Protein AF-A0A9C9TFP2-F1 (afdb_monomer_lite)

Secondary structure (DSSP, 8-state):
-----TT-THHHHHHHTTTHHHHHHHHHTT---SS-HHHHSPPPTTS--

InterPro domains:
  IPR014937 Protein of unknown function DUF1810 [PF08837] (6-49)
  IPR036287 Rv1873-like superfamily [G3DSA:1.25.40.380] (1-49)
  IPR036287 Rv1873-like superfamily [SSF140736] (5-49)

Foldseek 3Di:
DPPDPVPPLVVLVVLCVVCVVVVVVCVVVVHDDDDCCCSVPNDPPPPPD

Radius of gyration: 13.15 Å; chains: 1; bounding box: 30×22×34 Å

pLDDT: mean 90.53, std 10.91, range [51.53, 98.25]

Organism: NCBI:txid182270

Sequence (49 aa):
MEATDPFDLARFVKAQAPVFDTVVDELSAGQKRGHWMWFIFPQLRGLGR

Structure (mmCIF, N/CA/C/O backbone):
data_AF-A0A9C9TFP2-F1
#
_entry.id   AF-A0A9C9TFP2-F1
#
loop_
_atom_site.group_PDB
_atom_site.id
_atom_site.type_symbol
_atom_site.label_atom_id
_atom_site.label_alt_id
_atom_site.label_comp_id
_atom_site.label_asym_id
_atom_site.label_entity_id
_atom_site.label_seq_id
_atom_site.pdbx_PDB_ins_code
_atom_site.Cartn_x
_atom_site.Cartn_y
_atom_site.Cartn_z
_atom_site.occupancy
_atom_site.B_iso_or_equiv
_atom_site.auth_seq_id
_atom_site.auth_comp_id
_atom_site.auth_asym_id
_atom_site.auth_atom_id
_atom_site.pdbx_PDB_model_num
ATOM 1 N N . MET A 1 1 ? 3.178 -13.790 -19.882 1.00 51.53 1 MET A N 1
ATOM 2 C CA . MET A 1 1 ? 4.108 -12.713 -20.264 1.00 51.53 1 MET A CA 1
ATOM 3 C C . MET A 1 1 ? 3.548 -11.443 -19.661 1.00 51.53 1 MET A C 1
ATOM 5 O O . MET A 1 1 ? 2.664 -10.848 -20.258 1.00 51.53 1 MET A O 1
ATOM 9 N N . GLU A 1 2 ? 3.960 -11.108 -18.438 1.00 60.41 2 GLU A N 1
ATOM 10 C CA . GLU A 1 2 ? 3.758 -9.745 -17.935 1.00 60.41 2 GLU A CA 1
ATOM 11 C C . GLU A 1 2 ? 4.592 -8.851 -18.849 1.00 60.41 2 GLU A C 1
ATOM 13 O O . GLU A 1 2 ? 5.809 -9.031 -18.961 1.00 60.41 2 GLU A O 1
ATOM 18 N N . ALA A 1 3 ? 3.904 -8.012 -19.619 1.00 65.00 3 ALA A N 1
ATOM 19 C CA . ALA A 1 3 ? 4.526 -7.006 -20.457 1.00 65.00 3 ALA A CA 1
ATOM 20 C C . ALA A 1 3 ? 5.500 -6.213 -19.583 1.00 65.00 3 ALA A C 1
ATOM 22 O O . ALA A 1 3 ? 5.117 -5.769 -18.510 1.00 65.00 3 ALA A O 1
ATOM 23 N N . THR A 1 4 ? 6.753 -6.135 -20.028 1.00 76.38 4 THR A N 1
ATOM 24 C CA . THR A 1 4 ? 7.890 -5.412 -19.448 1.00 76.38 4 THR A CA 1
ATOM 25 C C . THR A 1 4 ? 7.535 -4.606 -18.186 1.00 76.38 4 THR A C 1
ATOM 27 O O . THR A 1 4 ? 6.982 -3.515 -18.301 1.00 76.38 4 THR A O 1
ATOM 30 N N . ASP A 1 5 ? 7.872 -5.122 -16.996 1.00 86.31 5 ASP A N 1
ATOM 31 C CA . ASP A 1 5 ? 7.845 -4.373 -15.726 1.00 86.31 5 ASP A CA 1
ATOM 32 C C . ASP A 1 5 ? 9.270 -3.884 -15.402 1.00 86.31 5 ASP A C 1
ATOM 34 O O . ASP A 1 5 ? 9.934 -4.421 -14.510 1.00 86.31 5 ASP A O 1
ATOM 38 N N . PRO A 1 6 ? 9.813 -2.900 -16.152 1.00 92.56 6 PRO A N 1
ATOM 39 C CA . PRO A 1 6 ? 11.193 -2.450 -15.977 1.00 92.56 6 PRO A CA 1
ATOM 40 C C . PRO A 1 6 ? 11.424 -1.801 -14.608 1.00 92.56 6 PRO A C 1
ATOM 42 O O . PRO A 1 6 ? 12.569 -1.573 -14.219 1.00 92.56 6 PRO A O 1
ATOM 45 N N . PHE A 1 7 ? 10.347 -1.480 -13.888 1.00 92.88 7 PHE A N 1
ATOM 46 C CA . PHE A 1 7 ? 10.390 -0.820 -12.596 1.00 92.88 7 PHE A CA 1
ATOM 47 C C . PHE A 1 7 ? 10.018 -1.737 -11.436 1.00 92.88 7 PHE A C 1
ATOM 49 O O . PHE A 1 7 ? 10.030 -1.235 -10.316 1.00 92.88 7 PHE A O 1
ATOM 56 N N . ASP A 1 8 ? 9.725 -3.022 -11.664 1.00 92.94 8 ASP A N 1
ATOM 57 C CA . ASP A 1 8 ? 9.306 -4.005 -10.650 1.00 92.94 8 ASP A CA 1
ATOM 58 C C . ASP A 1 8 ? 8.100 -3.535 -9.803 1.00 92.94 8 ASP A C 1
ATOM 60 O O . ASP A 1 8 ? 8.055 -3.714 -8.582 1.00 92.94 8 ASP A O 1
ATOM 64 N N . LEU A 1 9 ? 7.130 -2.834 -10.402 1.00 93.94 9 LEU A N 1
ATOM 65 C CA . LEU A 1 9 ? 5.976 -2.273 -9.686 1.00 93.94 9 LEU A CA 1
ATOM 66 C C . LEU A 1 9 ? 5.123 -3.348 -9.002 1.00 93.94 9 LEU A C 1
ATOM 68 O O . LEU A 1 9 ? 4.502 -3.068 -7.971 1.00 93.94 9 LEU A O 1
ATOM 72 N N . ALA A 1 10 ? 5.155 -4.587 -9.502 1.00 95.12 10 ALA A N 1
ATOM 73 C CA . ALA A 1 10 ? 4.479 -5.722 -8.882 1.00 95.12 10 ALA A CA 1
ATOM 74 C C . ALA A 1 10 ? 4.896 -5.949 -7.415 1.00 95.12 10 ALA A C 1
ATOM 76 O O . ALA A 1 10 ? 4.110 -6.488 -6.629 1.00 95.12 10 ALA A O 1
ATOM 77 N N . ARG A 1 11 ? 6.094 -5.505 -7.002 1.00 93.88 11 ARG A N 1
ATOM 78 C CA . ARG A 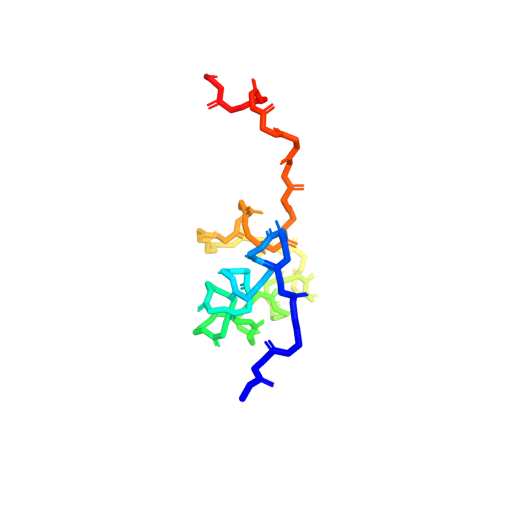1 11 ? 6.531 -5.575 -5.597 1.00 93.88 11 ARG A CA 1
ATOM 79 C C . ARG A 1 11 ? 5.602 -4.818 -4.646 1.00 93.88 11 ARG A C 1
ATOM 81 O O . ARG A 1 11 ? 5.394 -5.268 -3.523 1.00 93.88 11 ARG A O 1
ATOM 88 N N . PHE A 1 12 ? 5.031 -3.693 -5.085 1.00 95.25 12 PHE A N 1
ATOM 89 C CA . PHE A 1 12 ? 4.112 -2.912 -4.260 1.00 95.25 12 PHE A CA 1
ATOM 90 C C . PHE A 1 12 ? 2.786 -3.638 -4.116 1.00 95.25 12 PHE A C 1
ATOM 92 O O . PHE A 1 12 ? 2.324 -3.823 -2.999 1.00 95.25 12 PHE A O 1
ATOM 99 N N . VAL A 1 13 ? 2.232 -4.140 -5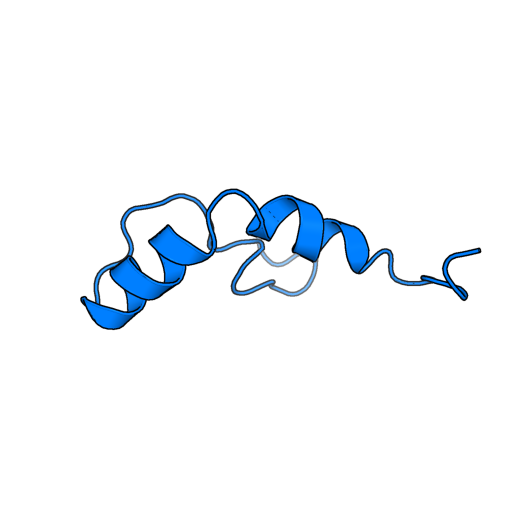.221 1.00 95.31 13 VAL A N 1
ATOM 100 C CA . VAL A 1 13 ? 0.975 -4.901 -5.211 1.00 95.31 13 VAL A CA 1
ATOM 101 C C . VAL A 1 13 ? 1.082 -6.108 -4.278 1.00 95.31 13 VAL A C 1
ATOM 103 O O . VAL A 1 13 ? 0.217 -6.316 -3.431 1.00 95.31 13 VAL A O 1
ATOM 106 N N . LYS A 1 14 ? 2.187 -6.861 -4.357 1.00 96.19 14 LYS A N 1
ATOM 107 C CA . LYS A 1 14 ? 2.439 -8.008 -3.471 1.00 96.19 14 LYS A CA 1
ATOM 108 C C . LYS A 1 14 ? 2.535 -7.612 -1.994 1.00 96.19 14 LYS A C 1
ATOM 110 O O . LYS A 1 14 ? 2.019 -8.335 -1.149 1.00 96.19 14 LYS A O 1
ATOM 115 N N . ALA A 1 15 ? 3.178 -6.486 -1.677 1.00 95.19 15 ALA A N 1
ATOM 116 C CA . ALA A 1 15 ? 3.303 -5.997 -0.301 1.00 95.19 15 ALA A CA 1
ATOM 117 C C . ALA A 1 15 ? 1.988 -5.418 0.254 1.00 95.19 15 ALA A C 1
ATOM 119 O O . ALA A 1 15 ? 1.725 -5.525 1.449 1.00 95.19 15 ALA A O 1
ATOM 120 N N . GLN A 1 16 ? 1.163 -4.816 -0.607 1.00 97.50 16 GLN A N 1
ATOM 121 C CA . GLN A 1 16 ? -0.114 -4.204 -0.239 1.00 97.50 16 GLN A CA 1
ATOM 122 C C . GLN A 1 16 ? -1.229 -5.238 -0.053 1.00 97.50 16 GLN A C 1
ATOM 124 O O . GLN A 1 16 ? -2.019 -5.102 0.877 1.00 97.50 16 GLN A O 1
ATOM 129 N N . ALA A 1 17 ? -1.274 -6.280 -0.891 1.00 97.56 17 ALA A N 1
ATOM 130 C CA . ALA A 1 17 ? -2.344 -7.281 -0.918 1.00 97.56 17 ALA A CA 1
ATOM 131 C C . ALA A 1 17 ? -2.798 -7.817 0.459 1.00 97.56 17 ALA A C 1
ATOM 133 O O . ALA A 1 17 ? -4.003 -7.858 0.689 1.00 97.56 17 ALA A O 1
ATOM 134 N N . PRO A 1 18 ? -1.908 -8.196 1.400 1.00 97.06 18 PRO A N 1
ATOM 135 C CA . PRO A 1 18 ? -2.348 -8.744 2.686 1.00 97.06 18 PRO A CA 1
ATOM 136 C C . PRO A 1 18 ? -2.888 -7.706 3.682 1.00 97.06 18 PRO A C 1
ATOM 138 O O . PRO A 1 18 ? -3.419 -8.103 4.715 1.00 97.06 18 PRO A O 1
ATOM 141 N N . VAL A 1 19 ? -2.711 -6.401 3.440 1.00 96.62 19 VAL A N 1
ATOM 142 C CA . VAL A 1 19 ? -3.022 -5.347 4.429 1.00 96.62 19 VAL A CA 1
ATOM 143 C C . VAL A 1 19 ? -3.871 -4.204 3.880 1.00 96.62 19 VAL A C 1
ATOM 145 O O . VAL A 1 19 ? -4.177 -3.281 4.629 1.00 96.62 19 VAL A O 1
ATOM 148 N N . PHE A 1 20 ? -4.232 -4.230 2.596 1.00 97.06 20 PHE A N 1
ATOM 149 C CA . PHE A 1 20 ? -4.880 -3.097 1.936 1.00 97.06 20 PHE A CA 1
ATOM 150 C C . PHE A 1 20 ? -6.203 -2.709 2.607 1.00 97.06 20 PHE A C 1
ATOM 152 O O . PHE A 1 20 ? -6.413 -1.531 2.886 1.00 97.06 20 PHE A O 1
ATOM 159 N N . ASP A 1 21 ? -7.033 -3.689 2.962 1.00 98.00 21 ASP A N 1
ATOM 160 C CA . ASP A 1 21 ? -8.303 -3.440 3.655 1.00 98.00 21 ASP A CA 1
ATOM 161 C C . ASP A 1 21 ? -8.072 -2.775 5.023 1.00 98.00 21 ASP A C 1
ATOM 163 O O . ASP A 1 21 ? -8.647 -1.730 5.321 1.00 98.00 21 ASP A O 1
ATOM 167 N N . THR A 1 22 ? -7.121 -3.290 5.811 1.00 97.19 22 THR A N 1
ATOM 168 C CA . THR A 1 22 ? -6.730 -2.700 7.102 1.00 97.19 22 THR A CA 1
ATOM 169 C C . THR A 1 22 ? -6.230 -1.262 6.955 1.00 97.19 22 THR A C 1
ATOM 171 O O . THR A 1 22 ? -6.509 -0.412 7.797 1.00 97.19 22 THR A O 1
ATOM 174 N N . VAL A 1 23 ? -5.479 -0.966 5.891 1.00 97.44 23 VAL A N 1
ATOM 175 C CA . VAL A 1 23 ? -4.990 0.390 5.607 1.00 97.44 23 VAL A CA 1
ATOM 176 C C . VAL A 1 23 ? -6.158 1.339 5.356 1.00 97.44 23 VAL A C 1
ATOM 178 O O . VAL A 1 23 ? -6.162 2.446 5.895 1.00 97.44 23 VAL A O 1
ATOM 181 N N . VAL A 1 24 ? -7.144 0.923 4.557 1.00 97.94 24 VAL A N 1
ATOM 182 C CA . VAL A 1 24 ? -8.331 1.736 4.259 1.00 97.94 24 VAL A CA 1
ATOM 183 C C . VAL A 1 24 ? -9.116 2.033 5.536 1.00 97.94 24 VAL A C 1
ATOM 185 O O . VAL A 1 24 ? -9.496 3.187 5.753 1.00 97.94 24 VAL A O 1
ATOM 188 N N . ASP A 1 25 ? -9.289 1.042 6.409 1.00 98.25 25 ASP A N 1
ATOM 189 C CA . ASP A 1 25 ? -9.965 1.214 7.697 1.00 98.25 25 ASP A CA 1
ATOM 190 C C . ASP A 1 25 ? -9.214 2.189 8.614 1.00 98.25 25 ASP A C 1
ATOM 192 O O . ASP A 1 25 ? -9.805 3.116 9.172 1.00 98.25 25 ASP A O 1
ATOM 196 N N . GLU A 1 26 ? -7.894 2.030 8.743 1.00 98.00 26 GLU A N 1
ATOM 197 C CA . GLU A 1 26 ? -7.046 2.901 9.565 1.00 98.00 26 GLU A CA 1
ATOM 198 C C . GLU A 1 26 ? -7.035 4.354 9.064 1.00 98.00 26 GLU A C 1
ATOM 200 O O . GLU A 1 26 ? -7.092 5.292 9.865 1.00 98.00 26 GLU A O 1
ATOM 205 N N . LEU A 1 27 ? -6.981 4.554 7.743 1.00 97.38 27 LEU A N 1
ATOM 206 C CA . LEU A 1 27 ? -7.036 5.882 7.131 1.00 97.38 27 LEU A CA 1
ATOM 207 C C . LEU A 1 27 ? -8.413 6.526 7.309 1.00 97.38 27 LEU A C 1
ATOM 209 O O . LEU A 1 27 ? -8.489 7.704 7.655 1.00 97.38 27 LEU A O 1
ATOM 213 N N . SER A 1 28 ? -9.488 5.755 7.138 1.00 98.00 28 SER A N 1
ATOM 214 C CA . SER A 1 28 ? -10.865 6.227 7.339 1.00 98.00 28 SER A CA 1
ATOM 215 C C . SER A 1 28 ? -11.135 6.597 8.799 1.00 98.00 28 SER A C 1
ATOM 217 O O . SER A 1 28 ? -11.828 7.572 9.078 1.00 98.00 28 SER A O 1
ATOM 219 N N . ALA A 1 29 ? -10.529 5.866 9.738 1.00 97.94 29 ALA A N 1
ATOM 220 C CA . ALA A 1 29 ? -10.548 6.177 11.165 1.00 97.94 29 ALA A CA 1
ATOM 221 C C . ALA A 1 29 ? -9.609 7.337 11.557 1.00 97.94 29 ALA A C 1
ATOM 223 O O . ALA A 1 29 ? -9.587 7.742 12.721 1.00 97.94 29 ALA A O 1
ATOM 224 N N . GLY A 1 30 ? -8.808 7.860 10.621 1.00 97.69 30 GLY A N 1
ATOM 225 C CA . GLY A 1 30 ? -7.855 8.944 10.863 1.00 97.69 30 GLY A CA 1
ATOM 226 C C . GLY A 1 30 ? -6.674 8.557 11.758 1.00 97.69 30 GLY A C 1
ATOM 227 O O . GLY A 1 30 ? -6.000 9.436 12.295 1.00 97.69 30 GLY A O 1
ATOM 228 N N . GLN A 1 31 ? -6.410 7.261 11.950 1.00 96.94 31 GLN A N 1
ATOM 229 C CA . GLN A 1 31 ? -5.369 6.788 12.857 1.00 96.94 31 GLN A CA 1
ATOM 230 C C . GLN A 1 31 ? -4.658 5.548 12.309 1.00 96.94 31 GLN A C 1
ATOM 232 O O . GLN A 1 31 ? -5.168 4.432 12.371 1.00 96.94 31 GLN A O 1
ATOM 237 N N . LYS A 1 32 ? -3.408 5.739 11.879 1.00 96.38 32 LYS A N 1
ATOM 238 C CA . LYS A 1 32 ? -2.507 4.649 11.497 1.00 96.38 32 LYS A CA 1
ATOM 239 C C . LYS A 1 32 ? -2.065 3.834 12.718 1.00 96.38 32 LYS A C 1
ATOM 241 O O . LYS A 1 32 ? -1.585 4.396 13.703 1.00 96.38 32 LYS A O 1
ATOM 246 N N . ARG A 1 33 ? -2.141 2.509 12.609 1.00 94.38 33 ARG A N 1
ATOM 247 C CA . ARG A 1 33 ? -1.773 1.523 13.639 1.00 94.38 33 ARG A CA 1
ATOM 248 C C . ARG A 1 33 ? -0.804 0.462 13.106 1.00 94.38 33 ARG A C 1
ATOM 250 O O . ARG A 1 33 ? 0.080 0.039 13.843 1.00 94.38 33 ARG A O 1
ATOM 257 N N . GLY A 1 34 ? -0.900 0.085 11.831 1.00 91.75 34 GLY A N 1
ATOM 258 C CA . GLY A 1 34 ? -0.059 -0.943 11.211 1.00 91.75 34 GLY A CA 1
ATOM 259 C C . GLY 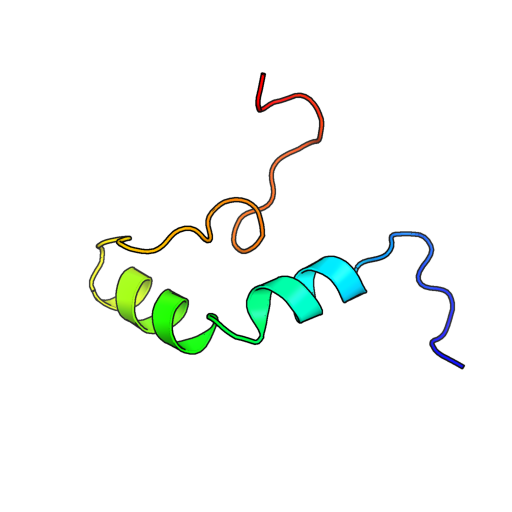A 1 34 ? 1.289 -0.461 10.655 1.00 91.75 34 GLY A C 1
ATOM 260 O O . GLY A 1 34 ? 1.583 0.735 10.568 1.00 91.75 34 GLY A O 1
ATOM 261 N N . HIS A 1 35 ? 2.132 -1.408 10.229 1.00 90.31 35 HIS A N 1
ATOM 262 C CA . HIS A 1 35 ? 3.456 -1.157 9.640 1.00 90.31 35 HIS A CA 1
ATOM 263 C C . HIS A 1 35 ? 3.436 -1.228 8.106 1.00 90.31 35 HIS A C 1
ATOM 265 O O . HIS A 1 35 ? 3.986 -2.147 7.510 1.00 90.31 35 HIS A O 1
ATOM 271 N N . TRP A 1 36 ? 2.810 -0.241 7.463 1.00 94.81 36 TRP A N 1
ATOM 272 C CA . TRP A 1 36 ? 2.595 -0.252 6.007 1.00 94.81 36 TRP A CA 1
ATOM 273 C C . TRP A 1 36 ? 3.043 1.013 5.261 1.00 94.81 36 TRP A C 1
ATOM 275 O O . TRP A 1 36 ? 2.894 1.106 4.044 1.00 94.8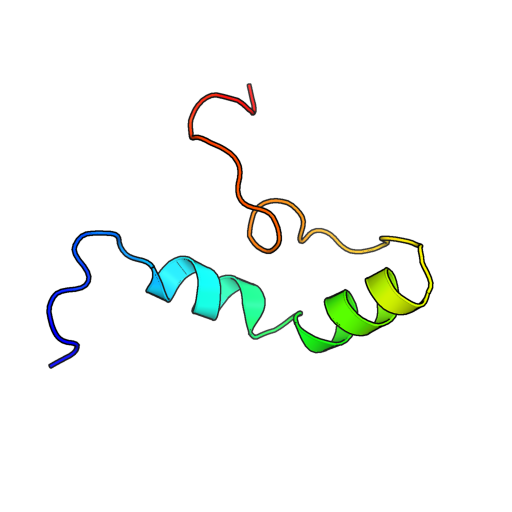1 36 TRP A O 1
ATOM 285 N N . MET A 1 37 ? 3.637 1.989 5.963 1.00 92.69 37 MET A N 1
ATOM 286 C CA . MET A 1 37 ? 3.976 3.302 5.387 1.00 92.69 37 MET A CA 1
ATOM 287 C C . MET A 1 37 ? 4.819 3.188 4.109 1.00 92.69 37 MET A C 1
ATOM 289 O O . MET A 1 37 ? 4.502 3.803 3.100 1.00 92.69 37 MET A O 1
ATOM 293 N N . TRP A 1 38 ? 5.851 2.345 4.130 1.00 87.94 38 TRP A N 1
ATOM 294 C CA . TRP A 1 38 ? 6.866 2.264 3.076 1.00 87.94 38 TRP A CA 1
ATOM 295 C C . TRP A 1 38 ? 6.361 1.747 1.726 1.00 87.94 38 TRP A C 1
ATOM 297 O O . TRP A 1 38 ? 7.011 1.976 0.708 1.00 87.94 38 TRP A O 1
ATOM 307 N N . PHE A 1 39 ? 5.226 1.046 1.710 1.00 90.31 39 PHE A N 1
ATOM 308 C CA . PHE A 1 39 ? 4.669 0.443 0.500 1.00 90.31 39 PHE A CA 1
ATOM 309 C C . PHE A 1 39 ? 3.245 0.908 0.177 1.00 90.31 39 PHE A C 1
ATOM 311 O O . PHE A 1 39 ? 2.788 0.648 -0.929 1.00 90.31 39 PHE A O 1
ATOM 318 N N . ILE A 1 40 ? 2.573 1.638 1.075 1.00 95.38 40 ILE A N 1
ATOM 319 C CA . ILE A 1 40 ? 1.330 2.374 0.777 1.00 95.38 40 ILE A CA 1
ATOM 320 C C . ILE A 1 40 ? 1.631 3.816 0.350 1.00 95.38 40 ILE A C 1
ATOM 322 O O . ILE A 1 40 ? 1.040 4.301 -0.609 1.00 95.38 40 ILE A O 1
ATOM 326 N N . PHE A 1 41 ? 2.603 4.475 0.992 1.00 95.00 41 PHE A N 1
ATOM 327 C CA . PHE A 1 41 ? 3.102 5.803 0.619 1.00 95.00 41 PHE A CA 1
ATOM 328 C C . PHE A 1 41 ? 4.625 5.748 0.391 1.00 95.00 41 PHE A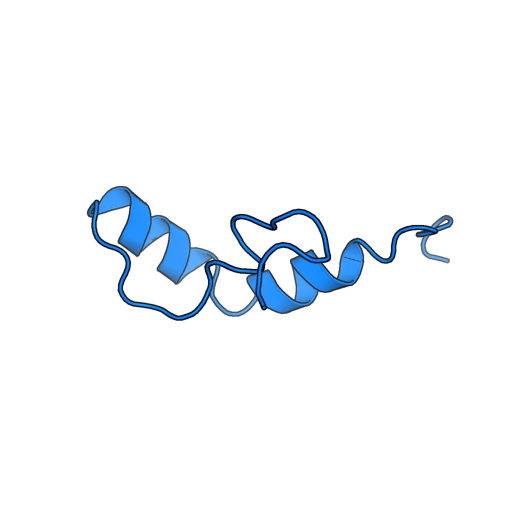 C 1
ATOM 330 O O . PHE A 1 41 ? 5.403 6.176 1.250 1.00 95.00 41 PHE A O 1
ATOM 337 N N . PRO A 1 42 ? 5.081 5.186 -0.747 1.00 91.50 42 PRO A N 1
ATOM 338 C CA . PRO A 1 42 ? 6.502 5.004 -1.021 1.00 91.50 42 PRO A CA 1
ATOM 339 C C . PRO A 1 42 ? 7.251 6.337 -1.091 1.00 91.50 42 PRO A C 1
ATOM 341 O O . PRO A 1 42 ? 6.797 7.294 -1.715 1.00 91.50 42 PRO A O 1
ATOM 344 N N . GLN A 1 43 ? 8.440 6.376 -0.494 1.00 89.56 43 GLN A N 1
ATOM 345 C CA . GLN A 1 43 ? 9.348 7.522 -0.556 1.00 89.56 43 GLN A CA 1
ATOM 346 C C . GLN A 1 43 ? 10.452 7.301 -1.599 1.00 89.56 43 GLN A C 1
ATOM 348 O O . GLN A 1 43 ? 10.723 6.169 -2.014 1.00 89.56 43 GLN A O 1
ATOM 353 N N . LEU A 1 44 ? 11.135 8.381 -2.000 1.00 90.94 44 LEU A N 1
ATOM 354 C CA . LEU A 1 44 ? 12.343 8.265 -2.820 1.00 90.94 44 LEU A CA 1
ATOM 355 C C . LEU A 1 44 ? 13.398 7.425 -2.088 1.00 90.94 44 LEU A C 1
ATOM 357 O O . LEU A 1 44 ? 13.625 7.579 -0.883 1.00 90.94 44 LEU A O 1
ATOM 361 N N . ARG A 1 45 ? 14.077 6.546 -2.835 1.00 86.50 45 ARG A N 1
ATOM 362 C CA . ARG A 1 45 ? 15.210 5.779 -2.302 1.00 86.50 45 ARG A CA 1
ATOM 363 C C . ARG A 1 45 ? 16.26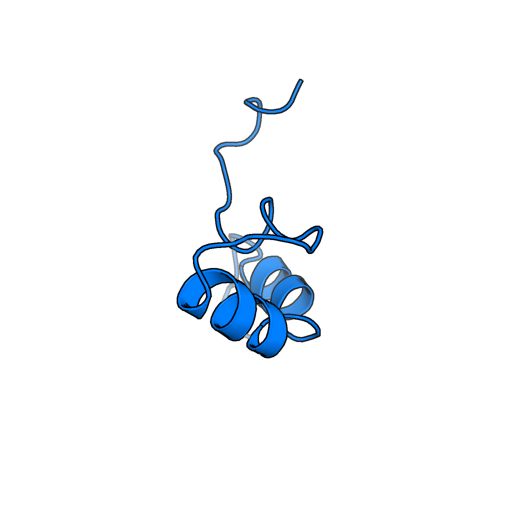4 6.739 -1.742 1.00 86.50 45 ARG A C 1
ATOM 365 O O . ARG A 1 45 ? 16.619 7.714 -2.394 1.00 86.50 45 ARG A O 1
ATOM 372 N N . GLY A 1 46 ? 16.777 6.422 -0.554 1.00 88.50 46 GLY A N 1
ATOM 373 C CA . GLY A 1 46 ? 17.809 7.210 0.128 1.00 88.50 46 GLY A CA 1
ATOM 374 C C . GLY A 1 46 ? 17.302 8.168 1.211 1.00 88.50 46 GLY A C 1
ATOM 375 O O . GLY A 1 46 ? 18.132 8.737 1.910 1.00 88.50 46 GLY A O 1
ATOM 376 N N . LEU A 1 47 ? 15.983 8.310 1.400 1.00 86.88 47 LEU A N 1
ATOM 377 C CA . LEU A 1 47 ? 15.405 9.184 2.435 1.00 86.88 47 LEU A CA 1
ATOM 378 C C . LEU A 1 47 ? 15.241 8.529 3.824 1.00 86.88 47 LEU A C 1
ATOM 380 O O . LEU A 1 47 ? 14.993 9.239 4.789 1.00 86.88 47 LEU A O 1
ATOM 384 N N . GLY A 1 48 ? 15.389 7.204 3.941 1.00 72.38 48 GLY A N 1
ATOM 385 C CA . GLY A 1 48 ? 15.208 6.445 5.191 1.00 72.38 48 GLY A CA 1
ATOM 386 C C . GLY A 1 48 ? 16.510 5.896 5.783 1.00 72.38 48 GLY A C 1
ATOM 387 O O . GLY A 1 48 ? 16.602 4.687 5.993 1.00 72.38 48 GLY A O 1
ATOM 388 N N . ARG A 1 49 ? 17.524 6.752 5.964 1.00 57.41 49 ARG A N 1
ATOM 389 C CA . ARG A 1 49 ? 18.739 6.431 6.736 1.00 57.41 49 ARG A CA 1
ATOM 390 C C . ARG A 1 49 ? 18.540 6.703 8.219 1.00 57.41 49 ARG A C 1
ATOM 392 O O . ARG A 1 49 ? 17.861 7.704 8.528 1.00 57.41 49 ARG A O 1
#